Protein AF-A0A4R9WV37-F1 (afdb_monomer)

Secondary structure (DSSP, 8-state):
-HHHHHHHHHHHHHHHHHHTT-S-TTTS--HHHHHHHHHHHHHSSHHHHHHHHHHHHHHHHHHHHHHHHHHHHHHHHH-HHHHHHH--

Radius of gyration: 24.63 Å; Cα contacts (8 Å, |Δi|>4): 22; chains: 1; bounding box: 48×30×60 Å

Mean predicted aligned error: 12.82 Å

Foldseek 3Di:
DVVVVVVVVVLVVLQVCQVVCVDPCVVRPHPVVVVVVVVVCVVVCVVVVVVCVVVVVVVVVVVVCCVVVVVVVCCCVVDPVNVVVVPD

Solvent-accessible surface area (backbone atoms only — not comparable to full-atom values): 4986 Å² total; per-residue (Å²): 109,69,66,60,52,51,54,50,50,52,52,50,50,50,50,51,45,36,72,68,59,81,45,61,60,90,83,43,62,37,71,66,57,50,52,51,48,51,53,47,36,57,71,70,44,51,50,56,51,54,50,49,54,54,50,50,54,52,50,52,52,50,51,54,50,47,66,54,46,51,58,52,51,49,50,47,75,70,34,75,74,49,47,55,71,77,52,120

Structure (mmCIF, N/CA/C/O backbone):
data_AF-A0A4R9WV37-F1
#
_entry.id   AF-A0A4R9WV37-F1
#
loop_
_atom_site.group_PDB
_atom_site.id
_atom_site.type_symbol
_atom_site.label_atom_id
_atom_site.label_alt_id
_atom_site.label_comp_id
_atom_site.label_asym_id
_atom_site.label_entity_id
_atom_site.label_seq_id
_atom_site.pdbx_PDB_ins_code
_atom_site.Cartn_x
_atom_site.Cartn_y
_atom_site.Cartn_z
_atom_site.occupancy
_atom_site.B_iso_or_equiv
_atom_site.auth_seq_id
_atom_site.auth_comp_id
_atom_site.auth_asym_id
_atom_site.auth_atom_id
_atom_site.pdbx_PDB_model_num
ATOM 1 N N . MET A 1 1 ? -23.210 -14.729 -2.332 1.00 71.38 1 MET A N 1
ATOM 2 C CA . MET A 1 1 ? -23.727 -15.136 -1.003 1.00 71.38 1 MET A CA 1
ATOM 3 C C . MET A 1 1 ? -22.731 -15.982 -0.213 1.00 71.38 1 MET A C 1
ATOM 5 O O . MET A 1 1 ? -22.452 -15.613 0.917 1.00 71.38 1 MET A O 1
ATOM 9 N N . ILE A 1 2 ? -22.133 -17.033 -0.791 1.00 87.38 2 ILE A N 1
ATOM 10 C CA . ILE A 1 2 ? -21.167 -17.908 -0.089 1.00 87.38 2 ILE A CA 1
ATOM 11 C C . ILE A 1 2 ? -19.964 -17.128 0.468 1.00 87.38 2 ILE A C 1
ATOM 13 O O . ILE A 1 2 ? -19.645 -17.270 1.640 1.00 87.38 2 ILE A O 1
ATOM 17 N N . ALA A 1 3 ? -19.357 -16.235 -0.324 1.00 83.31 3 ALA A N 1
ATOM 18 C CA . ALA A 1 3 ? -18.238 -15.409 0.140 1.00 83.31 3 ALA A CA 1
ATOM 19 C C . ALA A 1 3 ? -18.599 -14.575 1.383 1.00 83.31 3 ALA A C 1
ATOM 21 O O . ALA A 1 3 ? -17.876 -14.594 2.370 1.00 83.31 3 ALA A O 1
ATOM 22 N N . VAL A 1 4 ? -19.758 -13.907 1.372 1.00 86.62 4 VAL A N 1
ATOM 23 C CA . VAL A 1 4 ? -20.231 -13.085 2.499 1.00 86.62 4 VAL A CA 1
ATOM 24 C C . VAL A 1 4 ? -20.430 -13.932 3.757 1.00 86.62 4 VAL A C 1
ATOM 26 O O . VAL A 1 4 ? -20.002 -13.527 4.832 1.00 86.62 4 VAL A O 1
ATOM 29 N N . ALA A 1 5 ? -21.017 -15.125 3.624 1.00 84.44 5 ALA A N 1
ATOM 30 C CA . ALA A 1 5 ? -21.209 -16.045 4.743 1.00 84.44 5 ALA A CA 1
ATOM 31 C C . ALA A 1 5 ? -19.875 -16.554 5.318 1.00 84.44 5 ALA A C 1
ATOM 33 O O . ALA A 1 5 ? -19.732 -16.651 6.533 1.00 84.44 5 ALA A O 1
ATOM 34 N N . VAL A 1 6 ? -18.883 -16.819 4.462 1.00 86.88 6 VAL A N 1
ATOM 35 C CA . VAL A 1 6 ? -17.537 -17.234 4.886 1.00 86.88 6 VAL A CA 1
ATOM 36 C C . VAL A 1 6 ? -16.825 -16.103 5.627 1.00 86.88 6 VAL A C 1
ATOM 38 O O . VAL A 1 6 ? -16.319 -16.325 6.724 1.00 86.88 6 VAL A O 1
ATOM 41 N N . PHE A 1 7 ? -16.829 -14.883 5.084 1.00 84.00 7 PHE A N 1
ATOM 42 C CA . PHE A 1 7 ? -16.220 -13.727 5.750 1.00 84.00 7 PHE A CA 1
ATOM 43 C C . PHE A 1 7 ? -16.904 -13.404 7.082 1.00 84.00 7 PHE A C 1
ATOM 45 O O . PHE A 1 7 ? -16.221 -13.152 8.073 1.00 84.00 7 PHE A O 1
ATOM 52 N N . ALA A 1 8 ? -18.237 -13.467 7.134 1.00 83.00 8 ALA A N 1
ATOM 53 C CA . ALA A 1 8 ? -18.988 -13.267 8.369 1.00 83.00 8 ALA A CA 1
ATOM 54 C C . ALA A 1 8 ? -18.703 -14.372 9.400 1.00 83.00 8 ALA A C 1
ATOM 56 O O . ALA A 1 8 ? -18.474 -14.072 10.570 1.00 83.00 8 ALA A O 1
ATOM 57 N N . GLY A 1 9 ? -18.655 -15.637 8.971 1.00 84.81 9 GLY A N 1
ATOM 58 C CA . GLY A 1 9 ? -18.332 -16.773 9.834 1.00 84.81 9 GLY A CA 1
ATOM 59 C C . GLY A 1 9 ? -16.920 -16.689 10.413 1.00 84.81 9 GLY A C 1
ATOM 60 O O . GLY A 1 9 ? -16.740 -16.870 11.615 1.00 84.81 9 GLY A O 1
ATOM 61 N N . LEU A 1 10 ? -15.929 -16.334 9.591 1.00 81.25 10 LEU A N 1
ATOM 62 C CA . LEU A 1 10 ? -14.551 -16.112 10.039 1.00 81.25 10 LEU A CA 1
ATOM 63 C C . LEU A 1 10 ? -14.445 -14.918 10.995 1.00 81.25 10 LEU A C 1
ATOM 65 O O . LEU A 1 10 ? -13.752 -15.008 12.006 1.00 81.25 10 LEU A O 1
ATOM 69 N N . GLY A 1 11 ? -15.159 -13.823 10.718 1.00 80.31 11 GLY A N 1
ATOM 70 C CA . GLY A 1 11 ? -15.201 -12.652 11.595 1.00 80.31 11 GLY A CA 1
ATOM 71 C C . GLY A 1 11 ? -15.806 -12.962 12.966 1.00 80.31 11 GLY A C 1
ATOM 72 O O . GLY A 1 11 ? -15.255 -12.560 13.989 1.00 80.31 11 GLY A O 1
ATOM 73 N N . LEU A 1 12 ? -16.897 -13.731 13.006 1.00 78.88 12 LEU A N 1
ATOM 74 C CA . LEU A 1 12 ? -17.525 -14.166 14.256 1.00 78.88 12 LEU A CA 1
ATOM 75 C C . LEU A 1 12 ? -16.662 -15.174 15.019 1.00 78.88 12 LEU A C 1
ATOM 77 O O . LEU A 1 12 ? -16.548 -15.068 16.238 1.00 78.88 12 LEU A O 1
ATOM 81 N N . ALA A 1 13 ? -16.013 -16.110 14.321 1.00 77.19 13 ALA A N 1
ATOM 82 C CA . ALA A 1 13 ? -15.069 -17.041 14.933 1.00 77.19 13 ALA A CA 1
ATOM 83 C C . ALA A 1 13 ? -13.869 -16.303 15.546 1.00 77.19 13 ALA A C 1
ATOM 85 O O . ALA A 1 13 ? -13.455 -16.620 16.658 1.00 77.19 13 ALA A O 1
ATOM 86 N N . TRP A 1 14 ? -13.354 -15.274 14.867 1.00 69.94 14 TRP A N 1
ATOM 87 C CA . TRP A 1 14 ? -12.299 -14.405 15.390 1.00 69.94 14 TRP A CA 1
ATOM 88 C C . TRP A 1 14 ? -12.771 -13.615 16.620 1.00 69.94 14 TRP A C 1
ATOM 90 O O . TRP A 1 14 ? -12.073 -13.561 17.638 1.00 69.94 14 TRP A O 1
ATOM 100 N N . TRP A 1 15 ? -13.976 -13.048 16.571 1.00 69.88 15 TRP A N 1
ATOM 101 C CA . TRP A 1 15 ? -14.554 -12.324 17.702 1.00 69.88 15 TRP A CA 1
ATOM 102 C C . TRP A 1 15 ? -14.761 -13.234 18.924 1.00 69.88 15 TRP A C 1
ATOM 104 O O . TRP A 1 15 ? -14.360 -12.879 20.029 1.00 69.88 15 TRP A O 1
ATOM 114 N N . ALA A 1 16 ? -15.285 -14.445 18.723 1.00 68.00 16 ALA A N 1
ATOM 115 C C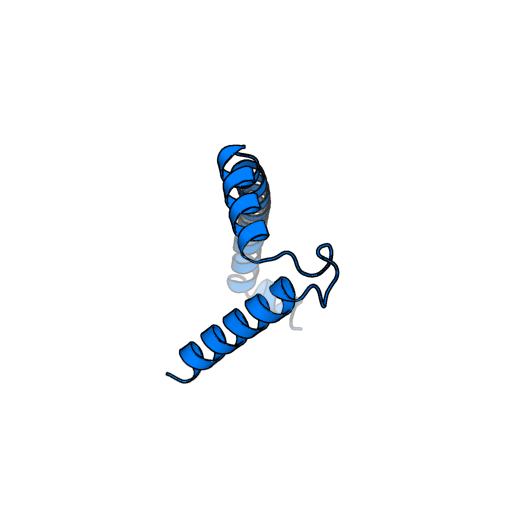A . ALA A 1 16 ? -15.459 -15.433 19.786 1.00 68.00 16 ALA A CA 1
ATOM 116 C C . ALA A 1 16 ? -14.114 -15.934 20.345 1.00 68.00 16 ALA A C 1
ATOM 118 O O . ALA A 1 16 ? -13.935 -15.985 21.559 1.00 68.00 16 ALA A O 1
ATOM 119 N N . ALA A 1 17 ? -13.138 -16.240 19.483 1.00 64.88 17 ALA A N 1
ATOM 120 C CA . ALA A 1 17 ? -11.818 -16.721 19.903 1.00 64.88 17 ALA A CA 1
ATOM 121 C C . ALA A 1 17 ? -11.027 -15.676 20.709 1.00 64.88 17 ALA A C 1
ATOM 123 O O . ALA A 1 17 ? -10.281 -16.036 21.619 1.00 64.88 17 ALA A O 1
ATOM 124 N N . THR A 1 18 ? -11.201 -14.388 20.397 1.00 63.78 18 THR A N 1
ATOM 125 C CA . THR A 1 18 ? -10.565 -13.285 21.138 1.00 63.78 18 THR A CA 1
ATOM 126 C C . THR A 1 18 ? -11.319 -12.907 22.408 1.00 63.78 18 THR A C 1
ATOM 128 O O . THR A 1 18 ? -10.684 -12.522 23.384 1.00 63.78 18 THR A O 1
ATOM 131 N N . GLY A 1 19 ? -12.649 -13.041 22.423 1.00 61.78 19 GLY A N 1
ATOM 132 C CA . GLY A 1 19 ? -13.481 -12.783 23.602 1.00 61.78 19 GLY A CA 1
ATOM 133 C C . GLY A 1 19 ? -13.378 -13.853 24.696 1.00 61.78 19 GLY A C 1
ATOM 134 O O . GLY A 1 19 ? -13.555 -13.527 25.864 1.00 61.78 19 GLY A O 1
ATOM 135 N N . LEU A 1 20 ? -13.066 -15.106 24.341 1.00 61.44 20 LEU A N 1
ATOM 136 C CA . LEU A 1 20 ? -12.882 -16.212 25.296 1.00 61.44 20 LEU A CA 1
ATOM 137 C C . LEU A 1 20 ? -11.443 -16.346 25.849 1.00 61.44 20 LEU A C 1
ATOM 139 O O . LEU A 1 20 ? -11.169 -17.309 26.561 1.00 61.44 20 LEU A O 1
ATOM 143 N N . GLU A 1 21 ? -10.516 -15.438 25.507 1.00 59.56 21 GLU A N 1
ATOM 144 C CA . GLU A 1 21 ? -9.092 -15.482 25.917 1.00 59.56 21 GLU A CA 1
ATOM 145 C C . GLU A 1 21 ? -8.375 -16.826 25.640 1.00 59.56 21 GLU A C 1
ATOM 147 O O . GLU A 1 21 ? -7.337 -17.132 26.227 1.00 59.56 21 GLU A O 1
ATOM 152 N N . TRP A 1 22 ? -8.873 -17.635 24.697 1.00 54.34 22 TRP A N 1
ATOM 153 C CA . TRP A 1 22 ? -8.244 -18.906 24.305 1.00 54.34 22 TRP A CA 1
ATOM 154 C C . TRP A 1 22 ? -6.856 -18.732 23.678 1.00 54.34 22 TRP A C 1
ATOM 156 O O . TRP A 1 22 ? -6.077 -19.683 23.610 1.00 54.34 22 TRP A O 1
ATOM 166 N N . VAL A 1 23 ? -6.525 -17.518 23.237 1.00 54.66 23 VAL A N 1
ATOM 167 C CA . VAL A 1 23 ? -5.229 -17.164 22.666 1.00 54.66 23 VAL A CA 1
ATOM 168 C C . VAL A 1 23 ? -4.690 -15.951 23.411 1.00 54.66 23 VAL A C 1
ATOM 170 O O . VAL A 1 23 ? -5.402 -14.969 23.605 1.00 54.66 23 VAL A O 1
ATOM 173 N N . LYS A 1 24 ? -3.415 -16.005 23.823 1.00 51.81 24 LYS A N 1
ATOM 174 C CA . LYS A 1 24 ? -2.752 -14.869 24.477 1.00 51.81 24 LYS A CA 1
ATOM 175 C C . LYS A 1 24 ? -2.945 -13.603 23.622 1.00 51.81 24 LYS A C 1
ATOM 177 O O . LYS A 1 24 ? -2.642 -13.656 22.428 1.00 51.81 24 LYS A O 1
ATOM 182 N N . PRO A 1 25 ? -3.335 -12.456 24.209 1.00 55.06 25 PRO A N 1
ATOM 183 C CA . PRO A 1 25 ? -3.605 -11.216 23.470 1.00 55.06 25 PRO A CA 1
ATOM 184 C C . PRO A 1 25 ? -2.412 -10.674 22.665 1.00 55.06 25 PRO A C 1
ATOM 186 O O . PRO A 1 25 ? -2.585 -9.823 21.801 1.00 55.06 25 PRO A O 1
ATOM 189 N N . ILE A 1 26 ? -1.205 -11.198 22.908 1.00 52.94 26 ILE A N 1
ATOM 190 C CA . ILE A 1 26 ? -0.002 -10.912 22.118 1.00 52.94 26 ILE A CA 1
ATOM 191 C C . ILE A 1 26 ? 0.000 -11.598 20.736 1.00 52.94 26 ILE A C 1
ATOM 193 O O . ILE A 1 26 ? 0.679 -11.130 19.831 1.00 52.94 26 ILE A O 1
ATOM 197 N N . PHE A 1 27 ? -0.747 -12.697 20.571 1.00 53.84 27 PHE A N 1
ATOM 198 C CA . PHE A 1 27 ? -0.863 -13.463 19.323 1.00 53.84 27 PHE A CA 1
ATOM 199 C C . PHE A 1 27 ? -2.159 -13.161 18.560 1.00 53.84 27 PHE A C 1
ATOM 201 O O . PHE A 1 27 ? -2.169 -13.254 17.335 1.00 53.84 27 PHE A O 1
ATOM 208 N N . LEU A 1 28 ? -3.244 -12.798 19.256 1.00 51.75 28 LEU A N 1
ATOM 209 C CA . LEU A 1 28 ? -4.523 -12.449 18.628 1.00 51.75 28 LEU A CA 1
ATOM 210 C C . LEU A 1 28 ? -5.212 -11.311 19.407 1.00 51.75 28 LEU A C 1
ATOM 212 O O . LEU A 1 28 ? -6.055 -11.569 20.268 1.00 51.75 28 LEU A O 1
ATOM 216 N N . PRO A 1 29 ? -4.842 -10.040 19.160 1.00 58.88 29 PRO A N 1
ATOM 217 C CA . PRO A 1 29 ? -5.532 -8.910 19.769 1.00 58.88 29 PRO A CA 1
ATOM 218 C C . PRO A 1 29 ? -7.005 -8.903 19.346 1.00 58.88 29 PRO A C 1
ATOM 220 O O . PRO A 1 29 ? -7.352 -9.238 18.208 1.00 58.88 29 PRO A O 1
ATOM 223 N N . SER A 1 30 ? -7.885 -8.524 20.273 1.00 66.19 30 SER A N 1
ATOM 224 C CA . SER A 1 30 ? -9.313 -8.418 19.985 1.00 66.19 30 SER A CA 1
ATOM 225 C C . SER A 1 30 ? -9.560 -7.389 18.875 1.00 66.19 30 SER A C 1
ATOM 227 O O . SER A 1 30 ? -8.846 -6.383 18.793 1.00 66.19 30 SER A O 1
ATOM 229 N N . PRO A 1 31 ? -10.584 -7.576 18.027 1.00 63.41 31 PRO A N 1
ATOM 230 C CA . PRO A 1 31 ? -10.876 -6.641 16.940 1.00 63.41 31 PRO A CA 1
ATOM 231 C C . PRO A 1 31 ? -11.132 -5.206 17.438 1.00 63.41 31 PRO A C 1
ATOM 233 O O . PRO A 1 31 ? -10.794 -4.248 16.746 1.00 63.41 31 PRO A O 1
ATOM 236 N N . GLY A 1 32 ? -11.630 -5.032 18.670 1.00 69.69 32 GLY A N 1
ATOM 237 C CA . GLY A 1 32 ? -11.736 -3.715 19.312 1.00 69.69 32 GLY A CA 1
ATOM 238 C C . GLY A 1 32 ? -10.380 -3.100 19.687 1.00 69.69 32 GLY A C 1
ATOM 239 O O . GLY A 1 32 ? -10.177 -1.897 19.513 1.00 69.69 32 GLY A O 1
ATOM 240 N N . SER A 1 33 ? -9.422 -3.912 20.146 1.00 66.06 33 SER A N 1
ATOM 241 C CA . SER A 1 33 ? -8.051 -3.463 20.425 1.00 66.06 33 SER A CA 1
ATOM 242 C C . SER A 1 33 ? -7.306 -3.075 19.143 1.00 66.06 33 SER A C 1
ATOM 244 O O . SER A 1 33 ? -6.595 -2.071 19.121 1.00 66.06 33 SER A O 1
ATOM 246 N N . VAL A 1 34 ? -7.527 -3.811 18.051 1.00 71.62 34 VAL A N 1
ATOM 247 C CA . VAL A 1 34 ? -6.993 -3.462 16.726 1.00 71.62 34 VAL A CA 1
ATOM 248 C C . VAL A 1 34 ? -7.585 -2.139 16.234 1.00 71.62 34 VAL A C 1
ATOM 250 O O . VAL A 1 34 ? -6.837 -1.253 15.832 1.00 71.62 34 VAL A O 1
ATOM 253 N N . ALA A 1 35 ? -8.906 -1.959 16.323 1.00 72.69 35 ALA A N 1
ATOM 254 C CA . ALA A 1 35 ? -9.569 -0.722 15.904 1.00 72.69 35 ALA A CA 1
ATOM 255 C C . ALA A 1 35 ? -9.086 0.505 16.697 1.00 72.69 35 ALA A C 1
ATOM 257 O O . ALA A 1 35 ? -8.836 1.562 16.120 1.00 72.69 35 ALA A O 1
ATOM 258 N N . THR A 1 36 ? -8.907 0.361 18.012 1.00 74.50 36 THR A N 1
ATOM 259 C CA . THR A 1 36 ? -8.385 1.436 18.872 1.00 74.50 36 THR A CA 1
ATOM 260 C C . THR A 1 36 ? -6.916 1.742 18.597 1.00 74.50 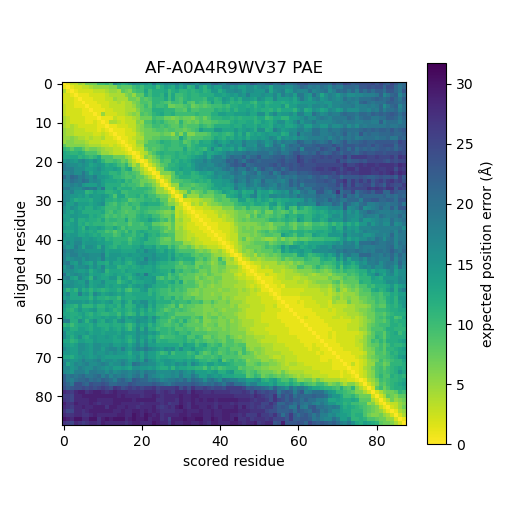36 THR A C 1
ATOM 262 O O . THR A 1 36 ? -6.551 2.914 18.557 1.00 74.50 36 THR A O 1
ATOM 265 N N . GLN A 1 37 ? -6.078 0.732 18.342 1.00 73.62 37 GLN A N 1
ATOM 266 C CA . GLN A 1 37 ? -4.692 0.948 17.915 1.00 73.62 37 GLN A CA 1
ATOM 267 C C . GLN A 1 37 ? -4.607 1.639 16.552 1.00 73.62 37 GLN A C 1
ATOM 269 O O . GLN A 1 37 ? -3.833 2.579 16.403 1.00 73.62 37 GLN A O 1
ATOM 274 N N . ILE A 1 38 ? -5.441 1.244 15.583 1.00 71.12 38 ILE A N 1
ATOM 275 C CA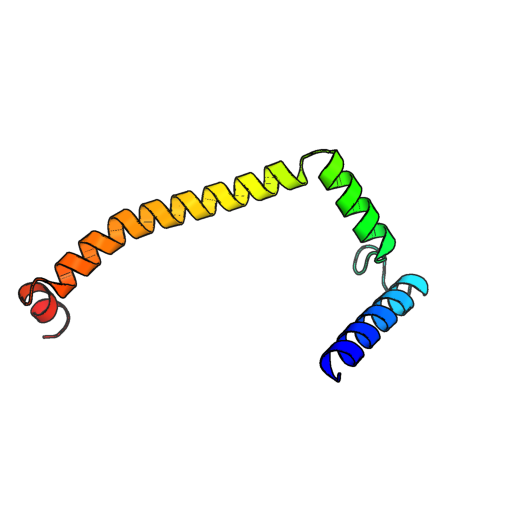 . ILE A 1 38 ? -5.530 1.920 14.280 1.00 71.12 38 ILE A CA 1
ATOM 276 C C . ILE A 1 38 ? -5.937 3.384 14.469 1.00 71.12 38 ILE A C 1
ATOM 278 O O . ILE A 1 38 ? -5.284 4.265 13.919 1.00 71.12 38 ILE A O 1
ATOM 282 N N . ALA A 1 39 ? -6.972 3.658 15.269 1.00 74.81 39 ALA A N 1
ATOM 283 C CA . ALA A 1 39 ? -7.417 5.023 15.547 1.00 74.81 39 ALA A CA 1
ATOM 284 C C . ALA A 1 39 ? -6.326 5.855 16.239 1.00 74.81 39 ALA A C 1
ATOM 286 O O . ALA A 1 39 ? -6.136 7.023 15.904 1.00 74.81 39 ALA A O 1
ATOM 287 N N . LYS A 1 40 ? -5.574 5.246 17.162 1.00 75.00 40 LYS A N 1
ATOM 288 C CA . LYS A 1 40 ? -4.473 5.897 17.874 1.00 75.00 40 LYS A CA 1
ATOM 289 C C . LYS A 1 40 ? -3.295 6.212 16.951 1.00 75.00 40 LYS A C 1
ATOM 291 O O . LYS A 1 40 ? -2.878 7.361 16.895 1.00 75.00 40 LYS A O 1
ATOM 296 N N . LEU A 1 41 ? -2.812 5.240 16.173 1.00 68.69 41 LEU A N 1
ATOM 297 C CA . LEU A 1 41 ? -1.729 5.461 15.204 1.00 68.69 41 LEU A CA 1
ATOM 298 C C . LEU A 1 41 ? -2.135 6.434 14.088 1.00 68.69 41 LEU A C 1
ATOM 300 O O . LEU A 1 41 ? -1.295 7.179 13.580 1.00 68.69 41 LEU A O 1
ATOM 304 N N . ALA A 1 42 ? -3.411 6.432 13.692 1.00 71.81 42 ALA A N 1
ATOM 305 C CA . ALA A 1 42 ? -3.943 7.399 12.738 1.00 71.81 42 ALA A CA 1
ATOM 306 C C . ALA A 1 42 ? -3.963 8.823 13.321 1.00 71.81 42 ALA A C 1
ATOM 308 O O . ALA A 1 42 ? -3.625 9.763 12.603 1.00 71.81 42 ALA A O 1
ATOM 309 N N . ALA A 1 43 ? -4.313 8.983 14.604 1.00 72.25 43 ALA A N 1
ATOM 310 C CA . ALA A 1 43 ? -4.316 10.271 15.301 1.00 72.25 43 ALA A CA 1
ATOM 311 C C . ALA A 1 43 ? -2.900 10.801 15.597 1.00 72.25 43 ALA A C 1
ATOM 313 O O . ALA A 1 43 ? -2.663 11.997 15.455 1.00 72.25 43 ALA A O 1
ATOM 314 N N . ASP A 1 44 ? -1.954 9.917 15.932 1.00 70.50 44 ASP A N 1
ATOM 315 C CA . ASP A 1 44 ? -0.541 10.262 16.164 1.00 70.50 44 ASP A CA 1
ATOM 316 C C . ASP A 1 44 ? 0.219 10.583 14.859 1.00 70.50 44 ASP A C 1
ATOM 318 O O . ASP A 1 44 ? 1.365 11.031 14.891 1.00 70.50 44 ASP A O 1
ATOM 322 N N . GLY A 1 45 ? -0.386 10.348 13.687 1.00 71.44 45 GLY A N 1
ATOM 323 C CA . GLY A 1 45 ? 0.205 10.654 12.377 1.00 71.44 45 GLY A CA 1
ATOM 324 C C . GLY A 1 45 ? 1.361 9.735 11.960 1.00 71.44 45 GLY A C 1
ATOM 325 O O . GLY A 1 45 ? 1.827 9.805 10.821 1.00 71.44 45 GLY A O 1
ATOM 326 N N . THR A 1 46 ? 1.791 8.825 12.834 1.00 72.50 46 THR A N 1
ATOM 327 C CA . THR A 1 46 ? 2.832 7.820 12.574 1.00 72.50 46 THR A CA 1
ATOM 328 C C . THR A 1 46 ? 2.406 6.843 11.485 1.00 72.50 46 THR A C 1
ATOM 330 O O . THR A 1 46 ? 3.215 6.510 10.624 1.00 72.50 46 THR A O 1
ATOM 333 N N . LEU A 1 47 ? 1.116 6.480 11.433 1.00 72.19 47 LEU A N 1
ATOM 334 C CA . LEU A 1 47 ? 0.581 5.619 10.372 1.00 72.19 47 LEU A CA 1
ATOM 335 C C . LEU A 1 47 ? 0.820 6.223 8.979 1.00 72.19 47 LEU A C 1
ATOM 337 O O . LEU A 1 47 ? 1.207 5.529 8.043 1.00 72.19 47 LEU A O 1
ATOM 341 N N . TRP A 1 48 ? 0.620 7.537 8.851 1.00 76.56 48 TRP A N 1
ATOM 342 C CA . TRP A 1 48 ? 0.835 8.267 7.604 1.00 76.56 48 TRP A CA 1
ATOM 343 C C . TRP A 1 48 ? 2.315 8.444 7.282 1.00 76.56 48 TRP A C 1
ATOM 345 O O . TRP A 1 48 ? 2.693 8.369 6.112 1.00 76.56 48 TRP A O 1
ATOM 355 N N . LEU A 1 49 ? 3.149 8.664 8.300 1.00 76.44 49 LEU A N 1
ATOM 356 C CA . LEU A 1 49 ? 4.594 8.783 8.141 1.00 76.44 49 LEU A CA 1
ATOM 357 C C . LEU A 1 49 ? 5.199 7.478 7.604 1.00 76.44 49 LEU A C 1
ATOM 359 O O . LEU A 1 49 ? 5.916 7.507 6.602 1.00 76.44 49 LEU A O 1
ATOM 363 N N . ASP A 1 50 ? 4.850 6.345 8.212 1.00 79.56 50 ASP A N 1
ATOM 364 C CA . ASP A 1 50 ? 5.346 5.023 7.822 1.00 79.56 50 ASP A CA 1
ATOM 365 C C . ASP A 1 50 ? 4.817 4.610 6.447 1.00 79.56 50 ASP A C 1
ATOM 367 O O . ASP A 1 50 ? 5.570 4.122 5.594 1.00 79.56 50 ASP A O 1
ATOM 371 N N . LEU A 1 51 ? 3.533 4.879 6.184 1.00 83.19 51 LEU A N 1
ATOM 372 C CA . LEU A 1 51 ? 2.926 4.628 4.881 1.00 83.19 51 LEU A CA 1
ATOM 37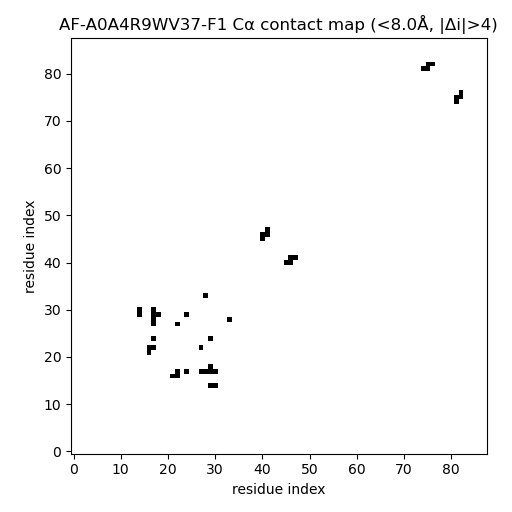3 C C . LEU A 1 51 ? 3.626 5.438 3.785 1.00 83.19 51 LEU A C 1
ATOM 375 O O . LEU A 1 51 ? 3.990 4.891 2.742 1.00 83.19 51 LEU A O 1
ATOM 379 N N . ARG A 1 52 ? 3.871 6.730 4.033 1.00 83.06 52 ARG A N 1
ATOM 380 C CA . ARG A 1 52 ? 4.564 7.607 3.086 1.00 83.06 52 ARG A CA 1
ATOM 381 C C . ARG A 1 52 ? 6.013 7.182 2.886 1.00 83.06 52 ARG A C 1
ATOM 383 O O . ARG A 1 52 ? 6.475 7.196 1.748 1.00 83.06 52 ARG A O 1
ATOM 390 N N . ALA A 1 53 ? 6.721 6.791 3.942 1.00 86.38 53 ALA A N 1
ATOM 391 C CA . ALA A 1 53 ? 8.099 6.319 3.845 1.00 86.38 53 ALA A CA 1
ATOM 392 C C . ALA A 1 53 ? 8.201 5.047 2.985 1.00 86.38 53 ALA A C 1
ATOM 394 O O . ALA A 1 53 ? 9.048 4.966 2.090 1.00 86.38 53 ALA A O 1
ATOM 395 N N . SER A 1 5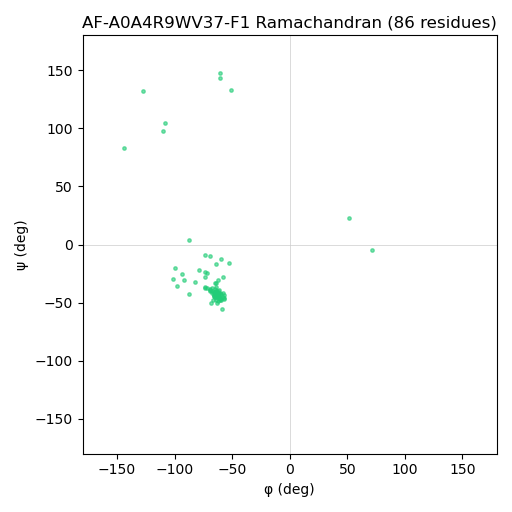4 ? 7.294 4.089 3.200 1.00 86.56 54 SER A N 1
ATOM 396 C CA . SER A 1 54 ? 7.206 2.863 2.399 1.00 86.56 54 SER A CA 1
ATOM 397 C C . SER A 1 54 ? 6.870 3.164 0.934 1.00 86.56 54 SER A C 1
ATOM 399 O O . SER A 1 54 ? 7.603 2.756 0.026 1.00 86.56 54 SER A O 1
ATOM 401 N N . MET A 1 55 ? 5.824 3.963 0.691 1.00 89.69 55 MET A N 1
ATOM 402 C CA . MET A 1 55 ? 5.421 4.364 -0.661 1.00 89.69 55 MET A CA 1
ATOM 403 C C . MET A 1 55 ? 6.526 5.122 -1.396 1.00 89.69 55 MET A C 1
ATOM 405 O O . MET A 1 55 ? 6.766 4.862 -2.574 1.00 89.69 55 MET A O 1
ATOM 409 N N . TYR A 1 56 ? 7.219 6.039 -0.720 1.00 91.50 56 TYR A N 1
ATOM 410 C CA . TYR A 1 56 ? 8.320 6.810 -1.293 1.00 91.50 56 TYR A CA 1
ATOM 411 C C . TYR A 1 56 ? 9.461 5.903 -1.757 1.00 91.50 56 TYR A C 1
ATOM 413 O O . TYR A 1 56 ? 9.927 6.025 -2.892 1.00 91.50 56 TYR A O 1
ATOM 421 N N . ARG A 1 57 ? 9.866 4.940 -0.919 1.00 93.38 57 ARG A N 1
ATOM 422 C CA . ARG A 1 57 ? 10.928 3.983 -1.251 1.00 93.38 57 ARG A CA 1
ATOM 423 C C . ARG A 1 57 ? 10.576 3.136 -2.475 1.00 93.38 57 ARG A C 1
ATOM 425 O O . ARG A 1 57 ? 11.414 2.977 -3.361 1.00 93.38 57 ARG A O 1
ATOM 432 N N . ILE A 1 58 ? 9.346 2.623 -2.536 1.00 93.44 58 ILE A N 1
ATOM 433 C CA . ILE A 1 58 ? 8.865 1.819 -3.670 1.00 93.44 58 ILE A CA 1
ATOM 434 C C . ILE A 1 58 ? 8.791 2.673 -4.939 1.00 93.44 58 ILE A C 1
ATOM 436 O O . ILE A 1 58 ? 9.243 2.240 -5.995 1.00 93.44 58 ILE A O 1
ATOM 440 N N . SER A 1 59 ? 8.284 3.901 -4.830 1.00 94.19 59 SER A N 1
ATOM 441 C CA . SER A 1 59 ? 8.124 4.808 -5.972 1.00 94.19 59 SER A CA 1
ATOM 442 C C . SER A 1 59 ? 9.471 5.181 -6.592 1.00 94.19 59 SER A C 1
ATOM 444 O O . SER A 1 59 ? 9.625 5.121 -7.808 1.00 94.19 59 SER A O 1
ATOM 446 N N . ILE A 1 60 ? 10.475 5.506 -5.771 1.00 95.69 60 ILE A N 1
ATOM 447 C CA . ILE A 1 60 ? 11.829 5.799 -6.264 1.00 95.69 60 ILE A CA 1
ATOM 448 C C . ILE A 1 60 ? 12.468 4.570 -6.902 1.00 95.69 60 ILE A C 1
ATOM 450 O O . ILE A 1 60 ? 13.030 4.678 -7.990 1.00 95.69 60 ILE A O 1
ATOM 454 N N . GLY A 1 61 ? 12.367 3.405 -6.254 1.00 94.00 61 GLY A N 1
ATOM 455 C CA . GLY A 1 61 ? 12.887 2.159 -6.813 1.00 94.00 61 GLY A CA 1
ATOM 456 C C . GLY A 1 61 ? 12.264 1.848 -8.175 1.00 94.00 61 GLY A C 1
ATOM 457 O O . GLY A 1 61 ? 12.984 1.553 -9.125 1.00 94.00 61 GLY A O 1
ATOM 458 N N . PHE A 1 62 ? 10.944 2.002 -8.293 1.00 94.81 62 PHE A N 1
ATOM 459 C CA . PHE A 1 62 ? 10.212 1.815 -9.543 1.00 94.81 62 PHE A CA 1
ATOM 460 C C . PHE A 1 62 ? 10.643 2.803 -10.632 1.00 94.81 62 PHE A C 1
ATOM 462 O O . PH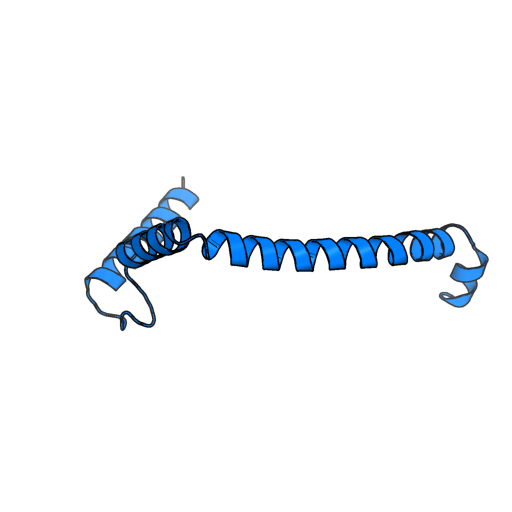E A 1 62 ? 10.857 2.392 -11.771 1.00 94.81 62 PHE A O 1
ATOM 469 N N . LEU A 1 63 ? 10.802 4.088 -10.303 1.00 96.62 63 LEU A N 1
ATOM 470 C CA . LEU A 1 63 ? 11.215 5.104 -11.273 1.00 96.62 63 LEU A CA 1
ATOM 471 C C . LEU A 1 63 ? 12.640 4.872 -11.776 1.00 96.62 63 LEU A C 1
ATOM 473 O O . LEU A 1 63 ? 12.867 4.935 -12.981 1.00 96.62 63 LEU A O 1
ATOM 477 N N . LEU A 1 64 ? 13.582 4.555 -10.885 1.00 96.19 64 LEU A N 1
ATOM 478 C CA . LEU A 1 64 ? 14.960 4.239 -11.273 1.00 96.19 64 LEU A CA 1
ATOM 479 C C . LEU A 1 64 ? 15.024 2.963 -12.117 1.00 96.19 64 LEU A C 1
ATOM 481 O O . LEU A 1 64 ? 15.674 2.950 -13.162 1.00 96.19 64 LEU A O 1
ATOM 485 N N . ALA A 1 65 ? 14.313 1.910 -11.701 1.00 95.62 65 ALA A N 1
ATOM 486 C CA . ALA A 1 65 ? 14.239 0.663 -12.453 1.00 95.62 65 ALA A CA 1
ATOM 487 C C . ALA A 1 65 ? 13.624 0.885 -13.838 1.00 95.62 65 ALA A C 1
ATOM 489 O O . ALA A 1 65 ? 14.179 0.419 -14.826 1.00 95.62 65 ALA A O 1
ATOM 490 N N . SER A 1 66 ? 12.532 1.644 -13.932 1.00 95.19 66 SER A N 1
ATOM 491 C CA . SER A 1 66 ? 11.882 1.963 -15.207 1.00 95.19 66 SER A CA 1
ATOM 492 C C . SER A 1 66 ? 12.789 2.807 -16.101 1.00 95.19 66 SER A C 1
ATOM 494 O O . SER A 1 66 ? 12.946 2.495 -17.277 1.00 95.19 66 SER A O 1
ATOM 496 N N . ALA A 1 67 ? 13.446 3.830 -15.550 1.00 96.25 67 ALA A N 1
ATOM 497 C CA . ALA A 1 67 ? 14.349 4.698 -16.302 1.00 96.25 67 ALA A CA 1
ATOM 498 C C . ALA A 1 67 ? 15.552 3.950 -16.894 1.00 96.25 67 ALA A C 1
ATOM 500 O O . ALA A 1 67 ? 16.037 4.340 -17.949 1.00 96.25 67 ALA A O 1
ATOM 501 N N . LEU A 1 68 ? 16.020 2.879 -16.245 1.00 95.00 68 LEU A N 1
ATOM 502 C CA . LEU A 1 68 ? 17.096 2.026 -16.758 1.00 95.00 68 LEU A CA 1
ATOM 503 C C . LEU A 1 68 ? 16.566 0.903 -17.659 1.00 95.00 68 LEU A C 1
ATOM 505 O O . LEU A 1 68 ? 17.134 0.625 -18.710 1.00 95.00 68 LEU A O 1
ATOM 509 N N . SER A 1 69 ? 15.467 0.260 -17.271 1.00 92.56 69 SER A N 1
ATOM 510 C CA . SER A 1 69 ? 14.923 -0.904 -17.969 1.00 92.56 69 SER A CA 1
ATOM 511 C C . SER A 1 69 ? 14.259 -0.536 -19.292 1.00 92.56 69 SER A C 1
ATOM 513 O O . SER A 1 69 ? 14.418 -1.284 -20.250 1.00 92.56 69 SER A O 1
ATOM 515 N N . ILE A 1 70 ? 13.583 0.614 -19.389 1.00 93.69 70 ILE A N 1
ATOM 516 C CA . ILE A 1 70 ? 12.966 1.083 -20.639 1.00 93.69 70 ILE A CA 1
ATOM 517 C C . ILE A 1 70 ? 14.008 1.251 -21.755 1.00 93.69 70 ILE A C 1
ATOM 519 O O . ILE A 1 70 ? 13.835 0.620 -22.794 1.00 93.69 70 ILE A O 1
ATOM 523 N N . PRO A 1 71 ? 15.097 2.032 -21.600 1.00 90.00 71 PRO A N 1
ATOM 524 C CA . PRO A 1 71 ? 16.080 2.170 -22.667 1.00 90.00 71 PRO A CA 1
ATOM 525 C C . PRO A 1 71 ? 16.782 0.846 -22.961 1.00 90.00 71 PRO A C 1
ATOM 527 O O . PRO A 1 71 ? 16.955 0.524 -24.129 1.00 90.00 71 PRO A O 1
ATOM 530 N N . ILE A 1 72 ? 17.122 0.040 -21.948 1.00 88.31 72 ILE A N 1
ATOM 531 C CA . ILE A 1 72 ? 17.724 -1.285 -22.170 1.00 88.31 72 ILE A CA 1
ATOM 532 C C . ILE A 1 72 ? 16.777 -2.182 -22.984 1.00 88.31 72 ILE A C 1
ATOM 534 O O . ILE A 1 72 ? 17.192 -2.759 -23.983 1.00 88.31 72 ILE A O 1
ATOM 538 N N . GLY A 1 73 ? 15.498 -2.260 -22.615 1.00 86.62 73 GLY A N 1
ATOM 539 C CA . GLY A 1 73 ? 14.494 -3.052 -23.326 1.00 86.62 73 GLY A CA 1
ATOM 540 C C . GLY A 1 73 ? 14.236 -2.547 -24.746 1.00 86.62 73 GLY A C 1
ATOM 541 O O . GLY A 1 73 ? 14.139 -3.350 -25.670 1.00 86.62 73 GLY A O 1
ATOM 542 N N . VAL A 1 74 ? 14.200 -1.226 -24.948 1.00 87.44 74 VAL A N 1
ATOM 543 C CA . VAL A 1 74 ? 14.069 -0.615 -26.281 1.00 87.44 74 VAL A CA 1
ATOM 544 C C . VAL A 1 74 ? 15.296 -0.909 -27.143 1.00 87.44 74 VAL A C 1
ATOM 546 O O . VAL A 1 74 ? 15.132 -1.227 -28.318 1.00 87.44 74 VAL A O 1
ATOM 549 N N . LEU A 1 75 ? 16.509 -0.845 -26.586 1.00 83.31 75 LEU A N 1
ATOM 550 C CA . LEU A 1 75 ? 17.740 -1.182 -27.305 1.00 83.31 75 LEU A CA 1
ATOM 551 C C . LEU A 1 75 ? 17.759 -2.659 -27.718 1.00 83.31 75 LEU A C 1
ATOM 553 O O . LEU A 1 75 ? 18.064 -2.954 -28.871 1.00 83.31 75 LEU A O 1
ATOM 557 N N . ILE A 1 76 ? 17.375 -3.566 -26.817 1.00 80.25 76 ILE A N 1
ATOM 558 C CA . ILE A 1 76 ? 17.289 -5.003 -27.113 1.00 80.25 76 ILE A CA 1
ATOM 559 C C . ILE A 1 76 ? 16.232 -5.274 -28.195 1.00 80.25 76 ILE A C 1
ATOM 561 O O . ILE A 1 76 ? 16.513 -5.999 -29.140 1.00 80.25 76 ILE A O 1
ATOM 565 N N . GLY A 1 77 ? 15.045 -4.663 -28.100 1.00 73.25 77 GLY A N 1
ATOM 566 C CA . GLY A 1 77 ? 13.945 -4.901 -29.045 1.00 73.25 77 GLY A CA 1
ATOM 567 C C . GLY A 1 77 ? 14.059 -4.172 -30.390 1.00 73.25 77 GLY A C 1
ATOM 568 O O . GLY A 1 77 ? 13.437 -4.590 -31.362 1.00 73.25 77 GLY A O 1
ATOM 569 N N . SER A 1 78 ? 14.827 -3.080 -30.472 1.00 71.06 78 SER A N 1
ATOM 570 C CA . SER A 1 78 ? 14.976 -2.296 -31.713 1.00 71.06 78 SER A CA 1
ATOM 571 C C . SER A 1 78 ? 16.190 -2.712 -32.545 1.00 71.06 78 SER A C 1
ATOM 573 O O . SER A 1 78 ? 16.198 -2.503 -33.759 1.00 71.06 78 SER A O 1
ATOM 575 N N . PHE A 1 79 ? 17.226 -3.284 -31.924 1.00 64.62 79 PHE A N 1
ATOM 576 C CA . PHE A 1 79 ? 18.438 -3.699 -32.624 1.00 64.62 79 PHE A CA 1
ATOM 577 C C . PHE A 1 79 ? 18.525 -5.224 -32.715 1.00 64.62 79 PHE A C 1
ATOM 579 O O . PHE A 1 79 ? 18.969 -5.893 -31.785 1.00 64.62 79 PHE A O 1
ATOM 586 N N . ARG A 1 80 ? 18.246 -5.755 -33.914 1.00 57.66 80 ARG A N 1
ATOM 587 C CA . ARG A 1 80 ? 18.465 -7.165 -34.306 1.00 57.66 80 ARG A CA 1
ATOM 588 C C . ARG A 1 80 ? 19.904 -7.665 -34.046 1.00 57.66 80 ARG A C 1
ATOM 590 O O . ARG A 1 80 ? 20.158 -8.862 -34.049 1.00 57.66 80 ARG A O 1
ATOM 597 N N . SER A 1 81 ? 20.851 -6.747 -33.820 1.00 55.91 81 SER A N 1
ATOM 598 C CA . SER A 1 81 ? 22.245 -7.024 -33.448 1.00 55.91 81 SER A CA 1
ATOM 599 C C . SER A 1 81 ? 22.428 -7.532 -32.011 1.00 55.91 81 SER A C 1
ATOM 601 O O . SER A 1 81 ? 23.433 -8.181 -31.744 1.00 55.91 81 SER A O 1
ATOM 603 N N . TRP A 1 82 ? 21.511 -7.226 -31.084 1.00 53.62 82 TRP A N 1
ATOM 604 C CA . TRP A 1 82 ? 21.587 -7.703 -29.693 1.00 53.62 82 TRP A CA 1
ATOM 605 C C . TRP A 1 82 ? 20.835 -9.025 -29.499 1.00 53.62 82 TRP A C 1
ATOM 607 O O . TRP A 1 82 ? 21.256 -9.873 -28.716 1.00 53.62 82 TRP A O 1
ATOM 617 N N . GLU A 1 83 ? 19.776 -9.232 -30.283 1.00 59.31 83 GLU A N 1
ATOM 618 C CA . GLU A 1 83 ? 19.048 -10.501 -30.392 1.00 59.31 83 GLU A CA 1
ATOM 619 C C . GLU A 1 83 ? 19.994 -11.642 -30.820 1.00 59.31 83 GLU A C 1
ATOM 621 O O . GLU A 1 83 ? 20.048 -12.669 -30.155 1.00 59.31 83 GLU A O 1
ATOM 626 N N . ALA A 1 84 ? 20.880 -11.387 -31.794 1.00 57.78 84 ALA A N 1
ATOM 627 C CA . ALA A 1 84 ? 21.915 -12.327 -32.252 1.00 57.78 84 ALA A CA 1
ATOM 628 C C . ALA A 1 84 ? 23.064 -12.604 -31.251 1.00 57.78 84 ALA A C 1
ATOM 630 O O . ALA A 1 84 ? 23.907 -13.461 -31.504 1.00 57.78 84 ALA A O 1
ATOM 631 N N . ALA A 1 85 ? 23.160 -11.854 -30.147 1.00 60.91 85 ALA A N 1
ATOM 632 C CA . ALA A 1 85 ? 24.165 -12.077 -29.100 1.00 60.91 85 ALA A CA 1
ATOM 633 C C . ALA A 1 85 ? 23.600 -12.837 -27.885 1.00 60.91 85 ALA A C 1
ATOM 635 O O . ALA A 1 85 ? 24.371 -13.400 -27.107 1.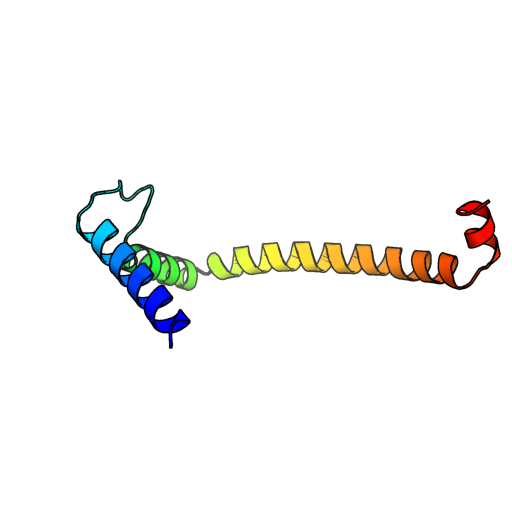00 60.91 85 ALA A O 1
ATOM 636 N N . ILE A 1 86 ? 22.272 -12.834 -27.708 1.00 61.00 86 ILE A N 1
ATOM 637 C CA . ILE A 1 86 ? 21.553 -13.532 -26.629 1.00 61.00 86 ILE A CA 1
ATOM 638 C C . ILE A 1 86 ? 20.996 -14.874 -27.121 1.00 61.00 86 ILE A C 1
ATOM 640 O O . ILE A 1 86 ? 21.024 -15.850 -26.371 1.00 61.00 86 ILE A O 1
ATOM 644 N N . GLU A 1 87 ? 20.556 -14.936 -28.376 1.00 54.94 87 GLU A N 1
ATOM 645 C CA . GLU A 1 87 ? 20.263 -16.169 -29.104 1.00 54.94 87 GLU A CA 1
ATOM 646 C C . GLU A 1 87 ? 21.329 -16.340 -30.201 1.00 54.94 87 GLU A C 1
ATOM 648 O O . GLU A 1 87 ? 21.233 -15.676 -31.236 1.00 54.94 87 GLU A O 1
ATOM 653 N N . PRO A 1 88 ? 22.391 -17.142 -29.996 1.00 59.41 88 PRO A N 1
ATOM 654 C CA . PRO A 1 88 ? 23.195 -17.608 -31.121 1.00 59.41 88 PRO A CA 1
ATOM 655 C C 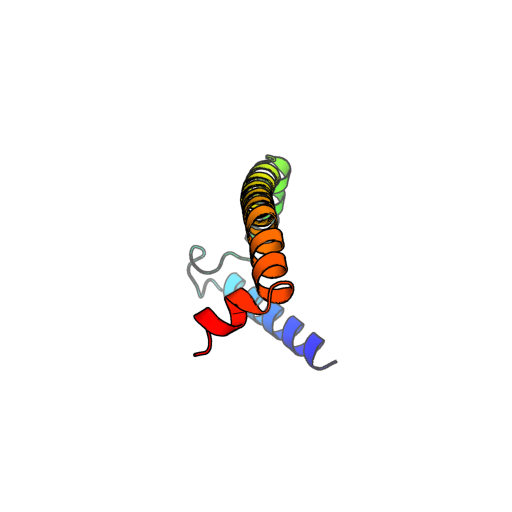. PRO 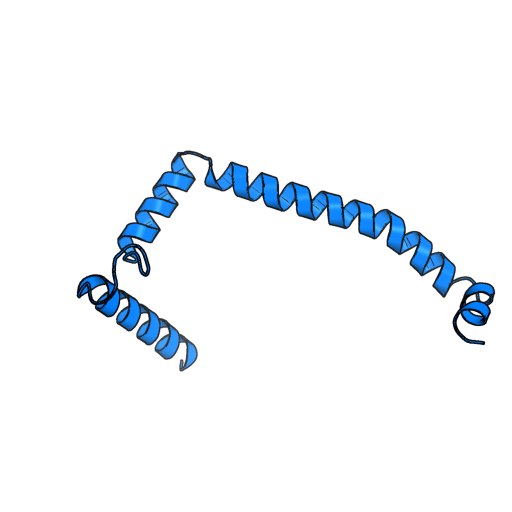A 1 88 ? 22.403 -18.582 -32.006 1.00 59.41 88 PRO A C 1
ATOM 657 O O . PRO A 1 88 ? 21.608 -19.382 -31.457 1.00 59.41 88 PRO A O 1
#

Sequence (88 aa):
MIAVAVFAGLGLAWWAATGLEWVKPIFLPSPGSVATQIAKLAADGTLWLDLRASMYRISIGFLLASALSIPIGVLIGSFRSWEAAIEP

pLDDT: mean 75.28, std 13.41, range [51.75, 96.62]